Protein AF-A0A6F9CWL5-F1 (afdb_monomer_lite)

Sequence (143 aa):
GVCISQSVKIPREPKPGEFDKVIRRLRENPNARVVIIFANEDDIRRLLQAAKKANQTGHFIWVGSDSWGSKISPVLHQEDMAEGAVTILPKRQSIRGFDRFFISRTLENNRRNIWFAEFWENNFACKLSRHALKKGSGLKKCT

Radius of gyration: 22.24 Å; chains: 1; bounding box: 68×28×50 Å

Secondary structure (DSSP, 8-state):
----S------SSPPTTHHHHHHHHHTT-TT--EEEE---HHHHHHHHHHHHHTT-TTT-EEEE-TTTTT-STTTTT-GGGSTT-EE--------HHHHHHHHT--TTT-TT-TTHHHHHHHHHTEE--TTT--TTS-PEEP-

Foldseek 3Di:
DDDDPDDDDADPDHDPCNLLVVLVVCVVDLVQQEDEDDDALVSLLVNLVSCVVVVVQPSHAYEYEQNPPPDCSSPVVNVSSHVNHHYDHPDDDDDVVVVVVVVPDDPVRPPPDPCVQVVQCVVVVAHDDVVVPDPPPPGHHGD

pLDDT: mean 92.66, std 9.15, r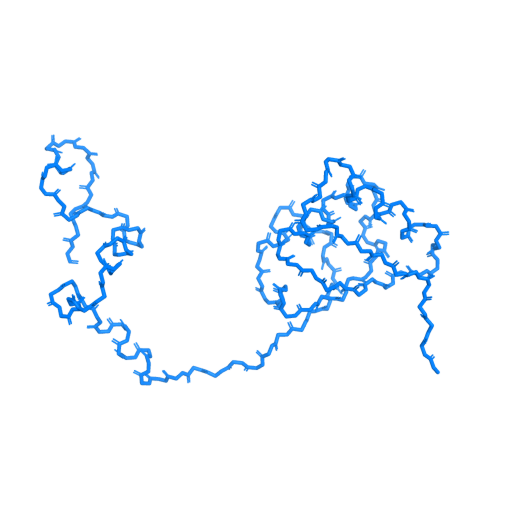ange [54.28, 98.31]

Structure (mmCIF, N/CA/C/O backbone):
data_AF-A0A6F9CWL5-F1
#
_entry.id   AF-A0A6F9CWL5-F1
#
loop_
_atom_site.group_PDB
_atom_site.id
_atom_site.type_symbol
_atom_site.label_atom_id
_atom_site.label_alt_id
_atom_site.label_comp_id
_atom_site.label_asym_id
_atom_site.label_entity_id
_atom_site.label_seq_id
_atom_site.pdbx_PDB_ins_code
_atom_site.Cartn_x
_atom_site.Cartn_y
_atom_site.Cartn_z
_atom_site.occupancy
_atom_site.B_iso_or_equiv
_atom_site.auth_seq_id
_atom_site.auth_comp_id
_atom_site.auth_asym_id
_atom_site.auth_atom_id
_atom_site.pdbx_PDB_model_num
ATOM 1 N N . GLY A 1 1 ? -28.447 -5.071 4.608 1.00 85.00 1 GLY A N 1
ATOM 2 C CA . GLY A 1 1 ? -27.704 -3.807 4.419 1.00 85.00 1 GLY A CA 1
ATOM 3 C C . GLY A 1 1 ? -26.409 -3.857 5.205 1.00 85.00 1 GLY A C 1
ATOM 4 O O . GLY A 1 1 ? -26.291 -4.715 6.070 1.00 85.00 1 GLY A O 1
ATOM 5 N N . VAL A 1 2 ? -25.453 -2.979 4.900 1.00 93.12 2 VAL A N 1
ATOM 6 C CA . VAL A 1 2 ? -24.187 -2.827 5.645 1.00 93.12 2 VAL A CA 1
ATOM 7 C C . VAL A 1 2 ? -24.243 -1.518 6.434 1.00 93.12 2 VAL A C 1
ATOM 9 O O . VAL A 1 2 ? -24.718 -0.516 5.902 1.00 93.12 2 VAL A O 1
ATOM 12 N N . CYS A 1 3 ? -23.763 -1.522 7.678 1.00 95.31 3 CYS A N 1
ATOM 13 C CA . CYS A 1 3 ? -23.704 -0.334 8.534 1.00 95.31 3 CYS A CA 1
ATOM 14 C C . CYS A 1 3 ? -22.259 0.152 8.680 1.00 95.31 3 CYS A C 1
ATOM 16 O O . CYS A 1 3 ? -21.339 -0.653 8.814 1.00 95.31 3 CYS A O 1
ATOM 18 N N . ILE A 1 4 ? -22.064 1.470 8.697 1.00 96.06 4 ILE A N 1
ATOM 19 C CA . ILE A 1 4 ? -20.754 2.095 8.908 1.00 96.06 4 ILE A CA 1
ATOM 20 C C . ILE A 1 4 ? -20.683 2.547 10.363 1.00 96.06 4 ILE A C 1
ATOM 22 O O . ILE A 1 4 ? -21.454 3.411 10.770 1.00 96.06 4 ILE A O 1
ATOM 26 N N . SER A 1 5 ? -19.760 1.978 11.144 1.00 96.81 5 SER A N 1
ATOM 27 C CA . SER A 1 5 ? -19.593 2.386 12.545 1.00 96.81 5 SER A CA 1
ATOM 28 C C . SER A 1 5 ? -19.068 3.814 12.652 1.00 96.81 5 SER A C 1
ATOM 30 O O . SER A 1 5 ? -19.565 4.589 13.460 1.00 96.81 5 SER A O 1
ATOM 32 N N . GLN A 1 6 ? -18.032 4.144 11.879 1.00 95.12 6 GLN A N 1
ATOM 33 C CA . GLN A 1 6 ? -17.391 5.454 11.874 1.00 95.12 6 GLN A CA 1
ATOM 34 C C . GLN A 1 6 ? -16.760 5.723 10.504 1.00 95.12 6 GLN A C 1
ATOM 36 O O . GLN A 1 6 ? -16.338 4.795 9.817 1.00 95.12 6 GLN A O 1
ATOM 41 N N . SER A 1 7 ? -16.660 7.000 10.132 1.00 96.25 7 SER A N 1
ATOM 42 C CA . SER A 1 7 ? -15.899 7.459 8.968 1.00 96.25 7 SER A CA 1
ATOM 43 C C . SER A 1 7 ? -14.849 8.463 9.429 1.00 96.25 7 SER A C 1
ATOM 45 O O . SER A 1 7 ? -15.170 9.454 10.088 1.00 96.25 7 SER A O 1
ATOM 47 N N . VAL A 1 8 ? -13.581 8.187 9.126 1.00 96.25 8 VAL A N 1
ATOM 48 C CA . VAL A 1 8 ? -12.442 8.991 9.578 1.00 96.25 8 VAL A CA 1
ATOM 49 C C . VAL A 1 8 ? -11.620 9.418 8.369 1.00 96.25 8 VAL A C 1
ATOM 51 O O . VAL A 1 8 ? -11.327 8.613 7.491 1.00 96.25 8 VAL A O 1
ATOM 54 N N . LYS A 1 9 ? -11.239 10.697 8.329 1.00 95.69 9 LYS A N 1
ATOM 55 C CA . LYS A 1 9 ? -10.437 11.280 7.252 1.00 95.69 9 LYS A CA 1
ATOM 56 C C . LYS A 1 9 ? -9.009 11.526 7.726 1.00 95.69 9 LYS A C 1
ATOM 58 O O . LYS A 1 9 ? -8.809 12.135 8.775 1.00 95.69 9 LYS A O 1
ATOM 63 N N . ILE A 1 10 ? -8.040 11.109 6.917 1.00 95.69 10 ILE A N 1
ATOM 64 C CA . ILE A 1 10 ? -6.624 11.450 7.083 1.00 95.69 10 ILE A CA 1
ATOM 65 C C . ILE A 1 10 ? -6.382 12.783 6.341 1.00 95.69 10 ILE A C 1
ATOM 67 O O . ILE A 1 10 ? -6.755 12.899 5.169 1.00 95.69 10 ILE A O 1
ATOM 71 N N . PRO A 1 11 ? -5.843 13.828 6.997 1.00 94.06 11 PRO A N 1
ATOM 72 C CA . PRO A 1 11 ? -5.481 15.080 6.332 1.00 94.06 11 PRO A CA 1
ATOM 73 C C . PRO A 1 11 ? -4.400 14.864 5.268 1.00 94.06 11 PRO A C 1
ATOM 75 O O . PRO A 1 11 ? -3.579 13.968 5.402 1.00 94.06 11 PRO A O 1
ATOM 78 N N . ARG A 1 12 ? -4.336 15.733 4.251 1.00 91.69 12 ARG A N 1
ATOM 79 C CA . ARG A 1 12 ? -3.295 15.656 3.205 1.00 91.69 12 ARG A CA 1
ATOM 80 C C . ARG A 1 12 ? -1.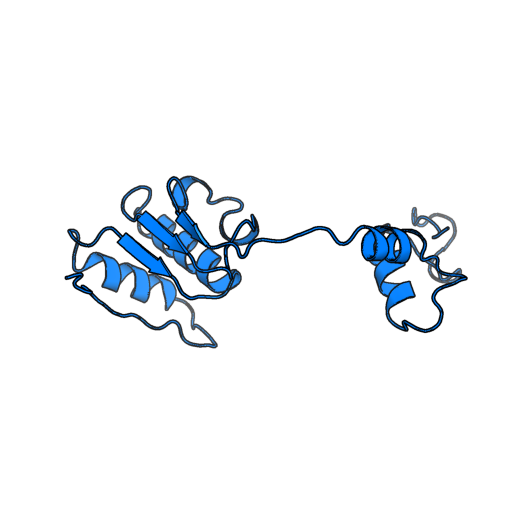874 15.796 3.765 1.00 91.69 12 ARG A C 1
ATOM 82 O O . ARG A 1 12 ? -0.947 15.204 3.233 1.00 91.69 12 ARG A O 1
ATOM 89 N N . GLU A 1 13 ? -1.729 16.568 4.838 1.00 94.00 13 GLU A N 1
ATOM 90 C CA . GLU A 1 13 ? -0.478 16.760 5.573 1.00 94.00 13 GLU A CA 1
ATOM 91 C C . GLU A 1 13 ? -0.725 16.418 7.050 1.00 94.00 13 GLU A C 1
ATOM 93 O O . GLU A 1 13 ? -1.067 17.294 7.854 1.00 94.00 13 GLU A O 1
ATOM 98 N N . PRO A 1 14 ? -0.648 15.127 7.424 1.00 94.12 14 PRO A N 1
ATOM 99 C CA . PRO A 1 14 ? -0.914 14.698 8.787 1.00 94.12 14 PRO A CA 1
ATOM 100 C C . PRO A 1 14 ? 0.158 15.236 9.736 1.00 94.12 14 PRO A C 1
ATOM 102 O O . PRO A 1 14 ? 1.352 14.988 9.555 1.00 94.12 14 PRO A O 1
ATOM 105 N N . LYS A 1 15 ? -0.272 15.933 10.789 1.00 95.25 15 LYS A N 1
ATOM 106 C CA . LYS A 1 15 ? 0.615 16.325 11.890 1.00 95.25 15 LYS A CA 1
ATOM 107 C C . LYS A 1 15 ? 1.027 15.093 12.714 1.00 95.25 15 LYS A C 1
ATOM 109 O O . LYS A 1 15 ? 0.326 14.073 12.695 1.00 95.25 15 LYS A O 1
ATOM 114 N N . PRO A 1 16 ? 2.129 15.168 13.483 1.00 94.25 16 PRO A N 1
ATOM 115 C CA . PRO A 1 16 ? 2.472 14.121 14.440 1.00 94.25 16 PRO A CA 1
ATOM 116 C C . PRO A 1 16 ? 1.281 13.779 15.351 1.00 94.25 16 PRO A C 1
ATOM 118 O O . PRO A 1 16 ? 0.612 14.668 15.876 1.00 94.25 16 PRO A O 1
ATOM 121 N N . GLY A 1 17 ? 0.999 12.484 15.510 1.00 95.69 17 GLY A N 1
ATOM 122 C CA . GLY A 1 17 ? -0.105 11.983 16.335 1.00 95.69 17 GLY A CA 1
ATOM 123 C C . GLY A 1 17 ? -1.480 11.923 15.655 1.00 95.69 17 GLY A C 1
ATOM 124 O O . GLY A 1 17 ? -2.416 11.410 16.264 1.00 95.69 17 GLY A O 1
ATOM 125 N N . GLU A 1 18 ? -1.644 12.378 14.407 1.00 97.44 18 GLU A N 1
ATOM 126 C CA . GLU A 1 18 ? -2.937 12.249 13.708 1.00 97.44 18 GLU A CA 1
ATOM 127 C C . GLU A 1 18 ? -3.347 10.780 13.514 1.00 97.44 18 GLU A C 1
ATOM 129 O O . GLU A 1 18 ? -4.486 10.419 13.801 1.00 97.44 18 GLU A O 1
ATOM 134 N N . PHE A 1 19 ? -2.415 9.896 13.144 1.00 98.00 19 PHE A N 1
ATOM 135 C CA . PHE A 1 19 ? -2.697 8.459 13.021 1.00 98.00 19 PHE A CA 1
ATOM 136 C C . PHE A 1 19 ? -3.060 7.810 14.365 1.00 98.00 19 PHE A C 1
ATOM 138 O O . PHE A 1 19 ? -3.983 7.001 14.420 1.00 98.00 19 PHE A O 1
ATOM 145 N N . ASP A 1 20 ? -2.425 8.227 15.466 1.00 97.94 20 AS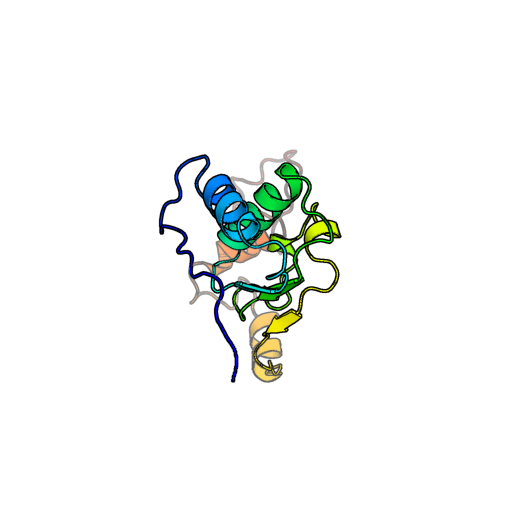P A N 1
ATOM 146 C CA . ASP A 1 20 ? -2.783 7.762 16.813 1.00 97.94 20 ASP A CA 1
ATOM 147 C C . ASP A 1 20 ? -4.240 8.143 17.157 1.00 97.94 20 ASP A C 1
ATOM 149 O O . ASP A 1 20 ? -4.981 7.351 17.745 1.00 97.94 20 ASP A O 1
ATOM 153 N N . LYS A 1 21 ? -4.698 9.337 16.740 1.00 97.38 21 LYS A N 1
ATOM 154 C CA . LYS A 1 21 ? -6.103 9.758 16.896 1.00 97.38 21 LYS A CA 1
ATOM 155 C C . LYS A 1 21 ? -7.054 8.912 16.049 1.00 97.38 21 LYS A C 1
ATOM 157 O O . LYS A 1 21 ? -8.137 8.596 16.537 1.00 97.38 21 LYS A O 1
ATOM 162 N N . VAL A 1 22 ? -6.668 8.549 14.823 1.00 97.62 22 VAL A N 1
ATOM 163 C CA . VAL A 1 22 ? -7.464 7.655 13.961 1.00 97.62 22 VAL A CA 1
ATOM 164 C C . VAL A 1 22 ? -7.651 6.302 14.643 1.00 97.62 22 VAL A C 1
ATOM 166 O O . VAL A 1 22 ? -8.785 5.863 14.805 1.00 97.62 22 VAL A O 1
ATOM 169 N N . ILE A 1 23 ? -6.570 5.680 15.120 1.00 97.69 23 ILE A N 1
ATOM 170 C CA . ILE A 1 23 ? -6.643 4.387 15.814 1.00 97.69 23 ILE A CA 1
ATOM 171 C C . ILE A 1 23 ? -7.479 4.481 17.087 1.00 97.69 23 ILE A C 1
ATOM 173 O O . ILE A 1 23 ? -8.302 3.608 17.347 1.00 97.69 23 ILE A O 1
ATOM 177 N N . ARG A 1 24 ? -7.323 5.555 17.868 1.00 97.00 24 ARG A N 1
ATOM 178 C CA . ARG A 1 24 ? -8.152 5.779 19.055 1.00 97.00 24 ARG A CA 1
ATOM 179 C C . ARG A 1 24 ? -9.642 5.835 18.714 1.00 97.00 24 ARG A C 1
ATOM 181 O O . ARG A 1 24 ? -10.411 5.212 19.431 1.00 97.00 24 ARG A O 1
ATOM 188 N N . ARG A 1 25 ? -10.027 6.520 17.629 1.00 96.88 25 ARG A N 1
ATOM 189 C CA . ARG A 1 25 ? -11.422 6.565 17.155 1.00 96.88 25 ARG A CA 1
ATOM 190 C C . ARG A 1 25 ? -11.930 5.188 16.742 1.00 96.88 25 ARG A C 1
ATOM 192 O O . ARG A 1 25 ? -12.957 4.749 17.237 1.00 96.88 25 ARG A O 1
ATOM 199 N N . LEU A 1 26 ? -11.168 4.458 15.924 1.00 96.44 26 LEU A N 1
ATOM 200 C CA . LEU A 1 26 ? -11.553 3.108 15.490 1.00 96.44 26 LEU A CA 1
ATOM 201 C C . LEU A 1 26 ? -11.781 2.151 16.674 1.00 96.44 26 LEU A C 1
ATOM 203 O O . LEU A 1 26 ? -12.659 1.298 16.614 1.00 96.44 26 LEU A O 1
ATOM 207 N N . ARG A 1 27 ? -11.037 2.328 17.772 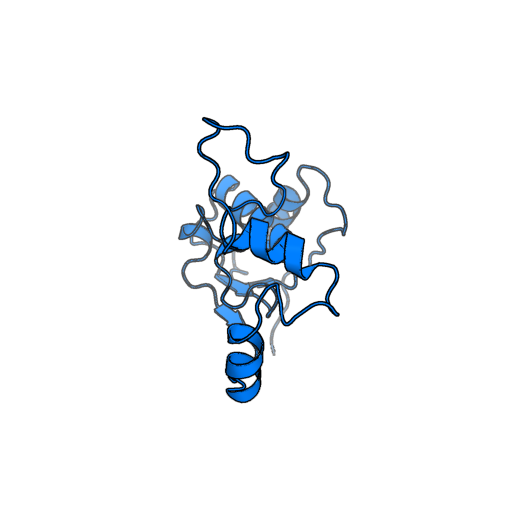1.00 95.62 27 ARG A N 1
ATOM 208 C CA . ARG A 1 27 ? -11.176 1.534 19.004 1.00 95.62 27 ARG A CA 1
ATOM 209 C C . ARG A 1 27 ? -12.396 1.886 19.860 1.00 95.62 27 ARG A C 1
ATOM 211 O O . ARG A 1 27 ? -12.694 1.133 20.782 1.00 95.62 27 ARG A O 1
ATOM 218 N N . GLU A 1 28 ? -13.093 2.993 19.598 1.00 96.38 28 GLU A N 1
ATOM 219 C CA . GLU A 1 28 ? -14.292 3.383 20.362 1.00 96.38 28 GLU A CA 1
ATOM 220 C C . GLU A 1 28 ? -15.423 2.356 20.213 1.00 96.38 28 GLU A C 1
ATOM 222 O O . GLU A 1 28 ? -16.242 2.214 21.119 1.00 96.38 28 GLU A O 1
ATOM 227 N N . ASN A 1 29 ? -15.449 1.605 19.105 1.00 96.19 29 ASN A N 1
ATOM 228 C CA . ASN A 1 29 ? -16.360 0.483 18.915 1.00 96.19 29 ASN A CA 1
ATOM 229 C C . ASN A 1 29 ? -15.586 -0.832 18.693 1.00 96.19 29 ASN A C 1
ATOM 231 O O . ASN A 1 29 ? -15.279 -1.170 17.549 1.00 96.19 29 ASN A O 1
ATOM 235 N N . PRO A 1 30 ? -15.325 -1.626 19.748 1.00 94.00 30 PRO A N 1
ATOM 236 C CA . PRO A 1 30 ? -14.543 -2.861 19.638 1.00 94.00 30 PRO A CA 1
ATOM 237 C C . PRO A 1 30 ? -15.234 -3.963 18.814 1.00 94.00 30 PRO A C 1
ATOM 239 O O . PRO A 1 30 ? -14.581 -4.917 18.394 1.00 94.00 30 PRO A O 1
ATOM 242 N N . ASN A 1 31 ? -16.543 -3.843 18.558 1.00 96.19 31 ASN A N 1
ATOM 243 C CA . ASN A 1 31 ? -17.277 -4.785 17.710 1.00 96.19 31 ASN A CA 1
ATOM 244 C C . ASN A 1 31 ? -17.026 -4.533 16.211 1.00 96.19 31 ASN A C 1
ATOM 246 O O . ASN A 1 31 ? -17.198 -5.435 15.391 1.00 96.19 31 ASN A O 1
ATOM 250 N N . ALA A 1 32 ? -16.609 -3.319 15.834 1.00 96.88 32 ALA A N 1
ATOM 251 C CA . ALA A 1 32 ? -16.309 -2.950 14.455 1.00 96.88 32 ALA A CA 1
ATOM 252 C C . ALA A 1 32 ? -14.852 -3.293 14.104 1.00 96.88 32 ALA A C 1
ATOM 254 O O . ALA A 1 32 ? -13.965 -2.446 14.134 1.00 96.88 32 ALA A O 1
ATOM 255 N N . ARG A 1 33 ? -14.605 -4.560 13.756 1.00 96.75 33 ARG A N 1
ATOM 256 C CA . ARG A 1 33 ? -13.247 -5.063 13.471 1.00 96.75 33 ARG A CA 1
ATOM 257 C C . ARG A 1 33 ? -12.758 -4.803 12.046 1.00 96.75 33 ARG A C 1
ATOM 259 O O . ARG A 1 33 ? -11.554 -4.775 11.815 1.00 96.75 33 ARG A O 1
ATOM 266 N N . VAL A 1 34 ? -13.665 -4.652 11.082 1.00 97.81 34 VAL A N 1
ATOM 267 C CA . VAL A 1 34 ? -13.305 -4.442 9.670 1.00 97.81 34 VAL A CA 1
ATOM 268 C C . VAL A 1 34 ? -13.076 -2.957 9.407 1.00 97.81 34 VAL A C 1
ATOM 270 O O . VAL A 1 34 ? -13.960 -2.141 9.668 1.00 97.81 34 VAL A O 1
ATOM 273 N N . VAL A 1 35 ? -11.917 -2.614 8.842 1.00 98.06 35 VAL A N 1
ATOM 274 C CA . VAL A 1 35 ? -11.552 -1.238 8.481 1.00 98.06 35 VAL A CA 1
ATOM 275 C C . VAL A 1 35 ? -11.285 -1.161 6.981 1.00 98.06 35 VAL A C 1
ATOM 277 O O . VAL A 1 35 ? -10.330 -1.752 6.480 1.00 98.06 35 VAL A O 1
ATOM 280 N N . ILE A 1 36 ? -12.125 -0.412 6.264 1.00 97.94 36 ILE A N 1
ATOM 281 C CA . ILE A 1 36 ? -11.961 -0.155 4.829 1.00 97.94 36 ILE A CA 1
ATOM 282 C C . ILE A 1 36 ? -11.092 1.093 4.652 1.00 97.94 36 ILE A C 1
ATOM 284 O O . ILE A 1 36 ? -11.447 2.169 5.133 1.00 97.94 36 ILE A O 1
ATOM 288 N N . ILE A 1 37 ? -9.957 0.954 3.967 1.00 97.56 37 ILE A N 1
ATOM 289 C CA . ILE A 1 37 ? -8.954 2.007 3.808 1.00 97.56 37 ILE A CA 1
ATOM 290 C C . ILE A 1 37 ? -8.900 2.478 2.354 1.00 97.56 37 ILE A C 1
ATOM 292 O O . ILE A 1 37 ? -8.533 1.721 1.455 1.00 97.56 37 ILE A O 1
ATOM 296 N N . PHE A 1 38 ? -9.166 3.770 2.160 1.00 97.06 38 PHE A N 1
ATOM 297 C CA . PHE A 1 38 ? -8.886 4.506 0.927 1.00 97.06 38 PHE A CA 1
ATOM 298 C C . PHE A 1 38 ? -7.815 5.560 1.215 1.00 97.06 38 PHE A C 1
ATOM 300 O O . PHE A 1 38 ? -8.122 6.702 1.556 1.00 97.06 38 PHE A O 1
ATOM 307 N N . ALA A 1 39 ? -6.550 5.157 1.139 1.00 96.56 39 ALA A N 1
ATOM 308 C CA . ALA A 1 39 ? -5.409 6.018 1.441 1.00 96.56 39 ALA A CA 1
ATOM 309 C C . ALA A 1 39 ? -4.210 5.663 0.558 1.00 96.56 39 ALA A C 1
ATOM 311 O O . ALA A 1 39 ? -4.176 4.593 -0.051 1.00 96.56 39 ALA A O 1
ATOM 312 N N . ASN A 1 40 ? -3.234 6.564 0.457 1.00 95.50 40 ASN A N 1
ATOM 313 C CA . ASN A 1 40 ? -1.996 6.273 -0.260 1.00 95.50 40 ASN A CA 1
ATOM 314 C C . ASN A 1 40 ? -1.104 5.303 0.541 1.00 95.50 40 ASN A C 1
ATOM 316 O O . ASN A 1 40 ? -1.376 4.961 1.690 1.00 95.50 40 ASN A O 1
ATOM 320 N N . GLU A 1 41 ? -0.030 4.862 -0.099 1.00 95.56 41 GLU A N 1
ATOM 321 C CA . GLU A 1 41 ? 0.931 3.902 0.443 1.00 95.56 41 GLU A CA 1
ATOM 322 C C . GLU A 1 41 ? 1.564 4.339 1.776 1.00 95.56 41 GLU A C 1
ATOM 324 O O . GLU A 1 41 ? 1.604 3.548 2.721 1.00 95.56 41 GLU A O 1
ATOM 329 N N . ASP A 1 42 ? 1.993 5.600 1.876 1.00 95.75 42 ASP A N 1
ATOM 330 C CA . ASP A 1 42 ? 2.643 6.143 3.072 1.00 95.75 42 ASP A CA 1
ATOM 331 C C . ASP A 1 42 ? 1.676 6.252 4.255 1.00 95.75 42 ASP A C 1
ATOM 333 O O . ASP A 1 42 ? 2.029 5.932 5.393 1.00 95.75 42 ASP A O 1
ATOM 337 N N . ASP A 1 43 ? 0.440 6.674 3.995 1.00 97.44 43 ASP A N 1
ATOM 338 C CA . ASP A 1 43 ? -0.597 6.809 5.014 1.00 97.44 43 ASP A CA 1
ATOM 339 C C . ASP A 1 43 ? -1.020 5.443 5.561 1.00 97.44 43 ASP A C 1
ATOM 341 O O . ASP A 1 43 ? -1.185 5.296 6.773 1.00 97.44 43 ASP A O 1
ATOM 345 N N . ILE A 1 44 ? -1.135 4.421 4.703 1.00 97.75 44 ILE A N 1
ATOM 346 C CA . ILE A 1 44 ? -1.399 3.041 5.141 1.00 97.75 44 ILE A CA 1
ATOM 347 C C . ILE A 1 44 ? -0.262 2.562 6.041 1.00 97.75 44 ILE A C 1
ATOM 349 O O . ILE A 1 44 ? -0.521 2.058 7.136 1.00 97.75 44 ILE A O 1
ATOM 353 N N . ARG A 1 45 ? 0.995 2.767 5.622 1.00 97.81 45 ARG A N 1
ATOM 354 C CA . ARG A 1 45 ? 2.167 2.385 6.418 1.00 97.81 45 ARG A CA 1
ATOM 355 C C . ARG A 1 45 ? 2.102 2.996 7.815 1.00 97.81 45 ARG A C 1
ATOM 357 O O . ARG A 1 45 ? 2.231 2.277 8.804 1.00 97.81 45 ARG A O 1
ATOM 364 N N . ARG A 1 46 ? 1.871 4.307 7.901 1.00 97.75 46 ARG A N 1
ATOM 365 C CA . ARG A 1 46 ? 1.804 5.051 9.169 1.00 97.75 46 ARG A CA 1
ATOM 366 C C . ARG A 1 46 ? 0.602 4.652 10.025 1.00 97.75 46 ARG A C 1
ATOM 368 O O . ARG A 1 46 ? 0.718 4.609 11.249 1.00 97.75 46 ARG A O 1
ATOM 375 N N . LEU A 1 47 ? -0.533 4.325 9.409 1.00 97.88 47 LEU A N 1
ATOM 376 C CA . LEU A 1 47 ? -1.717 3.840 10.117 1.00 97.88 47 LEU A CA 1
ATOM 377 C C . LEU A 1 47 ? -1.468 2.471 10.765 1.00 97.88 47 LEU A C 1
ATOM 379 O O . LEU A 1 47 ? -1.775 2.296 11.945 1.00 97.88 47 LEU A O 1
ATOM 383 N N . LEU A 1 48 ? -0.866 1.530 10.030 1.00 98.19 48 LEU A N 1
ATOM 384 C CA . LEU A 1 48 ? -0.478 0.219 10.565 1.00 98.19 48 LEU A CA 1
ATOM 385 C C . LEU A 1 48 ? 0.540 0.364 11.709 1.00 98.19 48 LEU A C 1
ATOM 387 O O . LEU A 1 48 ? 0.391 -0.286 12.744 1.00 98.19 48 LEU A O 1
ATOM 391 N N . GLN A 1 49 ? 1.500 1.288 11.586 1.00 98.06 49 GLN A N 1
ATOM 392 C CA . GLN A 1 49 ? 2.460 1.593 12.655 1.00 98.06 49 GLN A CA 1
ATOM 393 C C . GLN A 1 49 ? 1.764 2.118 13.916 1.00 98.06 49 GLN A C 1
ATOM 395 O O . GLN A 1 49 ? 2.079 1.685 15.026 1.00 98.06 49 GLN A O 1
ATOM 400 N N . ALA A 1 50 ? 0.796 3.027 13.766 1.00 98.12 50 ALA A N 1
ATOM 401 C CA . ALA A 1 50 ? 0.014 3.544 14.888 1.00 98.12 50 ALA A CA 1
ATOM 402 C C . ALA A 1 50 ? -0.836 2.443 15.547 1.00 98.12 50 ALA A C 1
ATOM 404 O O . ALA A 1 50 ? -0.932 2.383 16.774 1.00 98.12 50 ALA A O 1
ATOM 405 N N . ALA A 1 51 ? -1.408 1.530 14.756 1.00 97.94 51 ALA A N 1
ATOM 406 C CA . ALA A 1 51 ? -2.147 0.379 15.272 1.00 97.94 51 ALA A CA 1
ATOM 407 C C . ALA A 1 51 ? -1.235 -0.574 16.063 1.00 97.94 51 ALA A C 1
ATOM 409 O O . ALA A 1 51 ? -1.607 -1.008 17.156 1.00 97.94 51 ALA A O 1
ATOM 410 N N . LYS A 1 52 ? -0.018 -0.827 15.561 1.00 98.00 52 LYS A N 1
ATOM 411 C CA . LYS A 1 52 ? 1.012 -1.615 16.254 1.00 98.00 52 LYS A CA 1
ATOM 412 C C . LYS A 1 52 ? 1.407 -0.982 17.584 1.00 98.00 52 LYS A C 1
ATOM 414 O O . LYS A 1 52 ? 1.368 -1.642 18.615 1.00 98.00 52 LYS A O 1
ATOM 419 N N . LYS A 1 53 ? 1.694 0.325 17.583 1.00 97.62 53 LYS A N 1
ATOM 420 C CA . LYS A 1 53 ? 2.000 1.116 18.791 1.00 97.62 53 LYS A CA 1
ATOM 421 C C . LYS A 1 53 ? 0.866 1.074 19.822 1.00 97.62 53 LYS A C 1
ATOM 423 O O . LYS A 1 53 ? 1.120 1.134 21.020 1.00 97.62 53 LYS A O 1
ATOM 428 N N . ALA A 1 54 ? -0.380 0.962 19.366 1.00 97.50 54 ALA A N 1
ATOM 429 C CA . ALA A 1 54 ? -1.558 0.829 20.217 1.00 97.50 54 ALA A CA 1
ATOM 430 C C . ALA A 1 54 ? -1.873 -0.626 20.634 1.00 97.50 54 ALA A C 1
ATOM 432 O O . ALA A 1 54 ? -2.955 -0.866 21.179 1.00 97.50 54 ALA A O 1
ATOM 433 N N . ASN A 1 55 ? -0.972 -1.584 20.382 1.00 97.19 55 ASN A N 1
ATOM 434 C CA . ASN A 1 55 ? -1.139 -3.014 20.666 1.00 97.19 55 ASN A CA 1
ATOM 435 C C . ASN A 1 55 ? -2.428 -3.599 20.062 1.00 97.19 55 ASN A C 1
ATOM 437 O O . ASN A 1 55 ? -3.171 -4.310 20.735 1.00 97.19 55 ASN A O 1
ATOM 441 N N . GLN A 1 56 ? -2.733 -3.250 18.808 1.00 97.38 56 GLN A N 1
ATOM 442 C CA . GLN A 1 56 ? -3.919 -3.736 18.084 1.00 97.38 56 GLN A CA 1
ATOM 443 C C . GLN A 1 56 ? -3.590 -4.816 17.041 1.00 97.38 56 GLN A C 1
ATOM 445 O O . GLN A 1 56 ? -4.362 -5.025 16.102 1.00 97.38 56 GLN A O 1
ATOM 450 N N . THR A 1 57 ? -2.451 -5.499 17.178 1.00 96.94 57 THR A N 1
ATOM 451 C CA . THR A 1 57 ? -2.077 -6.629 16.315 1.00 96.94 57 THR A CA 1
ATOM 452 C C . THR A 1 57 ? -3.168 -7.704 16.350 1.00 96.94 57 THR A C 1
ATOM 454 O O . THR A 1 57 ? -3.629 -8.090 17.423 1.00 96.94 57 THR A O 1
ATOM 457 N N . GLY A 1 58 ? -3.635 -8.147 15.179 1.00 95.69 58 GLY A N 1
ATOM 458 C CA . GLY A 1 58 ? -4.700 -9.152 15.037 1.00 95.69 58 GLY A CA 1
ATOM 459 C C . GLY A 1 58 ? -6.125 -8.689 15.390 1.00 95.69 58 GLY A C 1
ATOM 460 O O . GLY A 1 58 ? -7.085 -9.445 15.208 1.00 95.69 58 GLY A O 1
ATOM 461 N N . HIS A 1 59 ? -6.314 -7.458 15.880 1.00 96.81 59 HIS A N 1
ATOM 462 C CA . HIS A 1 59 ? -7.650 -6.963 16.219 1.00 96.81 59 HIS A CA 1
ATOM 463 C C . HIS A 1 59 ? -8.445 -6.561 14.968 1.00 96.81 59 HIS A C 1
ATOM 465 O O . HIS A 1 59 ? -9.559 -7.061 14.759 1.00 96.81 59 HIS A O 1
ATOM 471 N N . PHE A 1 60 ? -7.857 -5.683 14.147 1.00 97.62 60 PHE A N 1
ATOM 472 C CA . PHE A 1 60 ? -8.470 -5.154 12.931 1.00 97.62 60 PHE A CA 1
ATOM 473 C C . PHE A 1 60 ? -8.242 -6.067 11.724 1.00 97.62 60 PHE A C 1
ATOM 475 O O . PHE A 1 60 ? -7.165 -6.631 11.556 1.00 97.62 60 PHE A O 1
ATOM 482 N N . ILE A 1 61 ? -9.250 -6.148 10.857 1.00 97.56 61 ILE A N 1
ATOM 483 C CA . ILE A 1 61 ? -9.164 -6.766 9.532 1.00 97.56 61 ILE A CA 1
ATOM 484 C C . ILE A 1 61 ? -9.177 -5.636 8.507 1.00 97.56 61 ILE A C 1
ATOM 486 O O . ILE A 1 61 ? -10.162 -4.900 8.388 1.00 97.56 61 ILE A O 1
ATOM 490 N N . TRP A 1 62 ? -8.078 -5.484 7.776 1.00 98.12 62 TRP A N 1
ATOM 491 C CA . TRP A 1 62 ? -7.906 -4.382 6.836 1.00 98.12 62 TRP A CA 1
ATOM 492 C C . TRP A 1 62 ? -8.432 -4.742 5.449 1.00 98.12 62 TRP A C 1
ATOM 494 O O . TRP A 1 62 ? -8.091 -5.788 4.898 1.00 98.12 62 TRP A O 1
ATOM 504 N N . VAL A 1 63 ? -9.222 -3.842 4.865 1.00 98.31 63 VAL A N 1
ATOM 505 C CA . VAL A 1 63 ? -9.659 -3.918 3.469 1.00 98.31 63 VAL A CA 1
ATOM 506 C C . VAL A 1 63 ? -9.092 -2.718 2.716 1.00 98.31 63 VAL A C 1
ATOM 508 O O . VAL A 1 63 ? -9.577 -1.600 2.874 1.00 98.31 63 VAL A O 1
ATOM 511 N N . GLY A 1 64 ? -8.033 -2.928 1.938 1.00 97.50 64 GLY A N 1
ATOM 512 C CA . GLY A 1 64 ? -7.310 -1.870 1.230 1.00 97.50 64 GLY A CA 1
ATOM 513 C C . GLY A 1 64 ? -7.765 -1.657 -0.215 1.00 97.50 64 GLY A C 1
ATOM 514 O O . GLY A 1 64 ? -8.051 -2.611 -0.942 1.00 97.50 64 GLY A O 1
ATOM 515 N N . SER A 1 65 ? -7.761 -0.402 -0.665 1.00 97.06 65 SER A N 1
ATOM 516 C CA . SER A 1 65 ? -7.909 -0.052 -2.082 1.00 97.06 65 SER A CA 1
ATOM 517 C C . SER A 1 65 ? -6.704 -0.473 -2.944 1.00 97.06 65 SER A C 1
ATOM 519 O O . SER A 1 65 ? -5.697 -1.003 -2.465 1.00 97.06 65 SER A O 1
ATOM 521 N N . ASP A 1 66 ? -6.793 -0.195 -4.244 1.00 95.50 66 ASP A N 1
ATOM 522 C CA . ASP A 1 66 ? -5.759 -0.446 -5.255 1.00 95.50 66 ASP A CA 1
ATOM 523 C C . ASP A 1 66 ? -4.437 0.291 -5.021 1.00 95.50 66 ASP A C 1
ATOM 525 O O . ASP A 1 66 ? -3.378 -0.168 -5.458 1.00 95.50 66 ASP A O 1
ATOM 529 N N . SER A 1 67 ? -4.483 1.389 -4.270 1.00 95.06 67 SER A N 1
ATOM 530 C CA . SER A 1 67 ? -3.301 2.090 -3.768 1.00 95.06 67 SER A CA 1
ATOM 531 C C . SER A 1 67 ? -2.365 1.196 -2.942 1.00 95.06 67 SER A C 1
ATOM 533 O O . SER A 1 67 ? -1.144 1.391 -3.015 1.00 95.06 67 SER A O 1
ATOM 535 N N . TRP A 1 68 ? -2.915 0.219 -2.206 1.00 96.81 68 TRP A N 1
ATOM 536 C CA . TRP A 1 68 ? -2.162 -0.846 -1.539 1.00 96.81 68 TRP A CA 1
ATOM 537 C C . TRP A 1 68 ? -1.863 -1.974 -2.527 1.00 96.81 68 TRP A C 1
ATOM 539 O O . TRP A 1 68 ? -0.696 -2.245 -2.818 1.00 96.81 68 TRP A O 1
ATOM 549 N N . GLY A 1 69 ? -2.906 -2.613 -3.069 1.00 95.12 69 GLY A N 1
ATOM 550 C CA . GLY A 1 69 ? -2.780 -3.730 -4.004 1.00 95.12 69 GLY A CA 1
ATOM 551 C C . GLY A 1 69 ? -1.772 -4.785 -3.542 1.00 95.12 69 GLY A C 1
ATOM 552 O O . GLY A 1 69 ? -1.864 -5.297 -2.429 1.00 95.12 69 GLY A O 1
ATOM 553 N N . SER A 1 70 ? -0.792 -5.092 -4.394 1.00 94.56 70 SER A N 1
ATOM 554 C CA . SER A 1 70 ? 0.281 -6.060 -4.120 1.00 94.56 70 SER A CA 1
ATOM 555 C C . SER A 1 70 ? 1.595 -5.420 -3.652 1.00 94.56 70 SER A C 1
ATOM 557 O O . SER A 1 70 ? 2.653 -6.039 -3.770 1.00 94.56 70 SER A O 1
ATOM 559 N N . LYS A 1 71 ? 1.587 -4.153 -3.223 1.00 95.31 71 LYS A N 1
ATOM 560 C CA . LYS A 1 71 ? 2.817 -3.464 -2.819 1.00 95.31 71 LYS A CA 1
ATOM 561 C C . LYS A 1 71 ? 3.264 -3.918 -1.433 1.00 95.31 71 LYS A C 1
ATOM 563 O O . LYS A 1 71 ? 2.467 -3.948 -0.500 1.00 95.31 71 LYS A O 1
ATOM 568 N N . ILE A 1 72 ? 4.562 -4.185 -1.293 1.00 96.00 72 ILE A N 1
ATOM 569 C CA . ILE A 1 72 ? 5.179 -4.578 -0.017 1.00 96.00 72 ILE A CA 1
ATOM 570 C C . ILE A 1 72 ? 5.467 -3.381 0.904 1.00 96.00 72 ILE A C 1
ATOM 572 O O . ILE A 1 72 ? 5.468 -3.508 2.123 1.00 96.00 72 ILE A O 1
ATOM 576 N N . SER A 1 73 ? 5.677 -2.196 0.329 1.00 96.44 73 SER A N 1
ATOM 577 C CA . SER A 1 73 ? 6.092 -0.986 1.052 1.00 96.44 73 SER A CA 1
ATOM 578 C C . SER A 1 73 ? 5.197 -0.604 2.251 1.00 96.44 73 SER A C 1
ATOM 580 O O . SER A 1 73 ? 5.747 -0.338 3.328 1.00 96.44 73 SER A O 1
ATOM 582 N N . PRO A 1 74 ? 3.847 -0.676 2.174 1.00 96.75 74 PRO A N 1
ATOM 583 C CA . PRO A 1 74 ? 2.997 -0.411 3.334 1.00 96.75 74 PRO A CA 1
ATOM 584 C C . PRO A 1 74 ? 3.250 -1.331 4.529 1.00 96.75 74 PRO A C 1
ATOM 586 O O . PRO A 1 74 ? 3.069 -0.903 5.664 1.00 96.75 74 PRO A O 1
ATOM 589 N N . VAL A 1 75 ? 3.668 -2.578 4.299 1.00 97.38 75 VAL A N 1
ATOM 590 C CA . VAL A 1 75 ? 3.732 -3.622 5.338 1.00 97.38 75 VAL A CA 1
ATOM 591 C C . VAL A 1 75 ? 5.147 -3.987 5.765 1.00 97.38 75 VAL A C 1
ATOM 593 O O . VAL A 1 75 ? 5.312 -4.636 6.789 1.00 97.38 75 VAL A O 1
ATOM 596 N N . LEU A 1 76 ? 6.167 -3.560 5.020 1.00 97.75 76 LEU A N 1
ATOM 597 C CA . LEU A 1 76 ? 7.557 -3.932 5.276 1.00 97.75 76 LEU A CA 1
ATOM 598 C C . LEU A 1 76 ? 7.982 -3.597 6.723 1.00 97.75 76 LEU A C 1
ATOM 600 O O . LEU A 1 76 ? 7.900 -2.431 7.130 1.00 97.75 76 LEU A O 1
ATOM 604 N N . HIS A 1 77 ? 8.464 -4.592 7.472 1.00 97.25 77 HIS A N 1
ATOM 605 C CA . HIS A 1 77 ? 8.813 -4.542 8.905 1.00 97.25 77 HIS A CA 1
ATOM 606 C C . HIS A 1 77 ? 7.628 -4.422 9.889 1.00 97.25 77 HIS A C 1
ATOM 608 O O . HIS A 1 77 ? 7.815 -4.115 11.071 1.00 97.25 77 HIS A O 1
ATOM 614 N N . GLN A 1 78 ? 6.402 -4.626 9.416 1.00 97.38 78 GLN A N 1
ATOM 615 C CA . GLN A 1 78 ? 5.171 -4.658 10.211 1.00 97.38 78 GLN A CA 1
ATOM 616 C C . GLN A 1 78 ? 4.140 -5.622 9.611 1.00 97.38 78 GLN A C 1
ATOM 618 O O . GLN A 1 78 ? 2.941 -5.349 9.578 1.00 97.38 78 GLN A O 1
ATOM 623 N N . GLU A 1 79 ? 4.629 -6.739 9.085 1.00 97.88 79 GLU A N 1
ATOM 624 C CA . GLU A 1 79 ? 3.848 -7.727 8.349 1.00 97.88 79 GLU A CA 1
ATOM 625 C C . GLU A 1 79 ? 2.740 -8.337 9.223 1.00 97.88 79 GLU A C 1
ATOM 627 O O . GLU A 1 79 ? 1.625 -8.541 8.748 1.00 97.88 79 GLU A O 1
ATOM 632 N N . ASP A 1 80 ? 3.017 -8.509 10.519 1.00 97.38 80 ASP A N 1
ATOM 633 C CA . ASP A 1 80 ? 2.080 -8.963 11.554 1.00 97.38 80 ASP A CA 1
ATOM 634 C C . ASP A 1 80 ? 0.816 -8.095 11.653 1.00 97.38 80 ASP A C 1
ATOM 636 O O . ASP A 1 80 ? -0.259 -8.578 12.003 1.00 97.38 80 ASP A O 1
ATOM 640 N N . MET A 1 81 ? 0.914 -6.809 11.310 1.00 97.69 81 MET A N 1
ATOM 641 C CA . MET A 1 81 ? -0.237 -5.907 11.326 1.00 97.69 81 MET A CA 1
ATOM 642 C C . MET A 1 81 ? -1.171 -6.092 10.139 1.00 97.69 81 MET A C 1
ATOM 644 O O . MET A 1 81 ? -2.315 -5.654 10.215 1.00 97.69 81 MET A O 1
ATOM 648 N N . ALA A 1 82 ? -0.692 -6.682 9.047 1.00 97.12 82 ALA A N 1
ATOM 649 C CA . ALA A 1 82 ? -1.429 -6.827 7.798 1.00 97.12 82 ALA A CA 1
ATOM 650 C C . ALA A 1 82 ? -1.852 -8.274 7.513 1.00 97.12 82 ALA A C 1
ATOM 652 O O . ALA A 1 82 ? -2.391 -8.557 6.441 1.00 97.12 82 ALA A O 1
ATOM 653 N N . GLU A 1 83 ? -1.624 -9.190 8.451 1.00 97.06 83 GLU A N 1
ATOM 654 C CA . GLU A 1 83 ? -2.060 -10.573 8.318 1.00 97.06 83 GLU A CA 1
ATOM 655 C C . GLU A 1 83 ? -3.587 -10.648 8.137 1.00 97.06 83 GLU A C 1
ATOM 657 O O . GLU A 1 83 ? -4.357 -10.015 8.860 1.00 97.06 83 GLU A O 1
ATOM 662 N N . GLY A 1 84 ? -4.033 -11.385 7.116 1.00 96.00 84 GLY A N 1
ATOM 663 C CA . GLY A 1 84 ? -5.451 -11.494 6.758 1.00 96.00 84 GLY A CA 1
ATOM 664 C C . GLY A 1 84 ? -6.043 -10.268 6.049 1.00 96.00 84 GLY A C 1
ATOM 665 O O . GLY A 1 84 ? -7.249 -10.250 5.795 1.00 96.00 84 GLY A O 1
ATOM 666 N N . ALA A 1 85 ? -5.236 -9.255 5.711 1.00 97.62 85 ALA A N 1
ATOM 667 C CA . ALA A 1 85 ? -5.708 -8.110 4.942 1.00 97.62 85 ALA A CA 1
ATOM 668 C C . ALA A 1 85 ? -6.175 -8.525 3.537 1.00 97.62 85 ALA A C 1
ATOM 670 O O . ALA A 1 85 ? -5.546 -9.338 2.858 1.00 97.62 85 ALA A O 1
ATOM 671 N N . VAL A 1 86 ? -7.264 -7.910 3.080 1.00 98.00 86 VAL A N 1
ATOM 672 C CA . VAL A 1 86 ? -7.783 -8.065 1.718 1.00 98.00 86 VAL A CA 1
ATOM 673 C C . VAL A 1 86 ? -7.525 -6.770 0.969 1.00 98.00 86 VAL A C 1
ATOM 675 O O . VAL A 1 86 ? -7.938 -5.703 1.413 1.00 98.00 86 VAL A O 1
ATOM 678 N N . THR A 1 87 ? -6.861 -6.836 -0.179 1.00 97.44 87 THR A N 1
ATOM 679 C CA . THR A 1 87 ? -6.602 -5.651 -1.002 1.00 97.44 87 THR A CA 1
ATOM 680 C C . THR A 1 87 ? -7.156 -5.829 -2.402 1.00 97.44 87 THR A C 1
ATOM 682 O O . THR A 1 87 ? -7.284 -6.937 -2.925 1.00 97.44 87 THR A O 1
ATOM 685 N N . ILE A 1 88 ? -7.511 -4.710 -3.019 1.00 96.44 88 ILE A N 1
ATOM 686 C CA . ILE A 1 88 ? -7.953 -4.684 -4.407 1.00 96.44 88 ILE A CA 1
ATOM 687 C C . ILE A 1 88 ? -6.721 -4.478 -5.281 1.00 96.44 88 ILE A C 1
ATOM 689 O O . ILE A 1 88 ? -5.885 -3.635 -4.991 1.00 96.44 88 ILE A O 1
ATOM 693 N N . LEU A 1 89 ? -6.599 -5.222 -6.375 1.00 95.44 89 LEU A N 1
ATOM 694 C CA . LEU A 1 89 ? -5.609 -4.948 -7.410 1.00 95.44 89 LEU A CA 1
ATOM 695 C C . LEU A 1 89 ? -6.307 -5.048 -8.769 1.00 95.44 89 LEU A C 1
ATOM 697 O O . LEU A 1 89 ? -6.796 -6.128 -9.109 1.00 95.44 89 LEU A O 1
ATOM 701 N N . PRO A 1 90 ? -6.364 -3.964 -9.563 1.00 92.69 90 PRO A N 1
ATOM 702 C CA . PRO A 1 90 ? -6.891 -4.035 -10.917 1.00 92.69 90 PRO A CA 1
ATOM 703 C C . PRO A 1 90 ? -6.147 -5.099 -11.721 1.00 92.69 90 PRO A C 1
ATOM 705 O O . PRO A 1 90 ? -4.920 -5.203 -11.638 1.00 92.69 90 PRO A O 1
ATOM 708 N N . LYS A 1 91 ? -6.880 -5.883 -12.517 1.00 92.56 91 LYS A N 1
ATOM 709 C CA . LYS A 1 91 ? -6.285 -6.909 -13.379 1.00 92.56 91 LYS A CA 1
ATOM 710 C C . LYS A 1 91 ? -5.282 -6.255 -14.329 1.00 92.56 91 LYS A C 1
ATOM 712 O O . LYS A 1 91 ? -5.632 -5.353 -15.085 1.00 92.56 91 LYS A O 1
ATOM 717 N N . ARG A 1 92 ? -4.039 -6.737 -14.309 1.0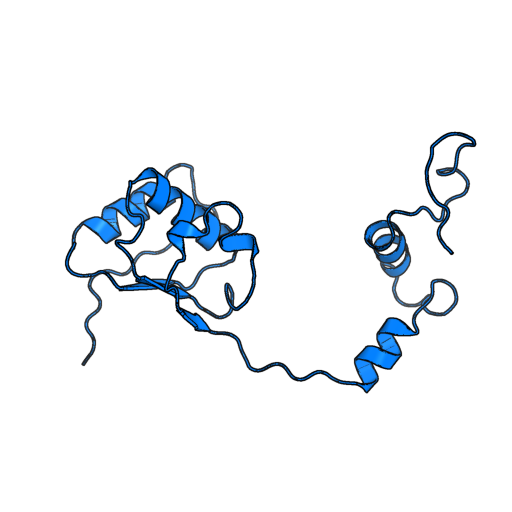0 89.62 92 ARG A N 1
ATOM 718 C CA . ARG A 1 92 ? -2.971 -6.285 -15.209 1.00 89.62 92 ARG A CA 1
ATOM 719 C C . ARG A 1 92 ? -2.695 -7.356 -16.253 1.00 89.62 92 ARG A C 1
ATOM 721 O O . ARG A 1 92 ? -2.712 -8.546 -15.946 1.00 89.62 92 ARG A O 1
ATOM 728 N N . GLN A 1 93 ? -2.420 -6.926 -17.477 1.00 93.69 93 GLN A N 1
ATOM 729 C CA . GLN A 1 93 ? -1.987 -7.792 -18.567 1.00 93.69 93 GLN A CA 1
ATOM 730 C C . GLN A 1 93 ? -0.628 -7.302 -19.067 1.00 93.69 93 GLN A C 1
ATOM 732 O O . GLN A 1 93 ? -0.456 -6.108 -19.301 1.00 93.69 93 GLN A O 1
ATOM 737 N N . SER A 1 94 ? 0.332 -8.218 -19.229 1.00 93.06 94 SER A N 1
ATOM 738 C CA . SER A 1 94 ? 1.601 -7.888 -19.887 1.00 93.06 94 SER A CA 1
ATOM 739 C C . SER A 1 94 ? 1.348 -7.625 -21.370 1.00 93.06 94 SER A C 1
ATOM 741 O O . SER A 1 94 ? 0.662 -8.389 -22.059 1.00 93.06 94 SER A O 1
ATOM 743 N N . ILE A 1 95 ? 1.929 -6.534 -21.860 1.00 96.56 95 ILE A N 1
ATOM 744 C CA . ILE A 1 95 ? 1.930 -6.182 -23.272 1.00 96.56 95 ILE A CA 1
ATOM 745 C C . ILE A 1 95 ? 3.296 -6.588 -23.821 1.00 96.56 95 ILE A C 1
ATOM 747 O O . ILE A 1 95 ? 4.253 -5.823 -23.759 1.00 96.56 95 ILE A O 1
ATOM 751 N N . ARG A 1 96 ? 3.387 -7.786 -24.409 1.00 95.44 96 ARG A N 1
ATOM 752 C CA . ARG A 1 96 ? 4.659 -8.353 -24.909 1.00 95.44 96 ARG A CA 1
ATOM 753 C C . ARG A 1 96 ? 5.436 -7.412 -25.841 1.00 95.44 96 ARG A C 1
ATOM 755 O O . ARG A 1 96 ? 6.664 -7.426 -25.855 1.00 95.44 96 ARG A O 1
ATOM 762 N N . GLY A 1 97 ? 4.729 -6.613 -26.645 1.00 97.44 97 GLY A N 1
ATOM 763 C CA . GLY A 1 97 ? 5.344 -5.615 -27.525 1.00 97.44 97 GLY A CA 1
ATOM 764 C C . GLY A 1 97 ? 6.013 -4.473 -26.757 1.00 97.44 97 GLY A C 1
ATOM 765 O O . GLY A 1 97 ? 7.096 -4.038 -27.141 1.00 97.44 97 GLY A O 1
ATOM 766 N N . PHE A 1 98 ? 5.408 -4.041 -25.647 1.00 96.06 98 PHE A N 1
ATOM 767 C CA . PHE A 1 98 ? 5.996 -3.052 -24.751 1.00 96.06 98 PHE A CA 1
ATOM 768 C C . PHE A 1 98 ? 7.238 -3.614 -24.063 1.00 96.06 98 PHE A C 1
ATOM 770 O O . PHE A 1 98 ? 8.272 -2.957 -24.083 1.00 96.06 98 PHE A O 1
ATOM 777 N N . ASP A 1 99 ? 7.176 -4.849 -23.560 1.00 96.12 99 ASP A N 1
ATOM 778 C CA . ASP A 1 99 ? 8.323 -5.498 -22.915 1.00 96.12 99 ASP A CA 1
ATOM 779 C C . ASP A 1 99 ? 9.514 -5.587 -23.882 1.00 96.12 99 ASP A C 1
ATOM 781 O O . ASP A 1 99 ? 10.623 -5.166 -23.558 1.00 96.12 99 ASP A O 1
ATOM 785 N N . ARG A 1 100 ? 9.271 -6.031 -25.125 1.00 96.88 100 ARG A N 1
ATOM 786 C CA . ARG A 1 100 ? 10.301 -6.066 -26.175 1.00 96.88 100 ARG A CA 1
ATOM 787 C C . ARG A 1 100 ? 10.869 -4.677 -26.467 1.00 96.88 100 ARG A C 1
ATOM 789 O O . ARG A 1 100 ? 12.083 -4.533 -26.568 1.00 96.88 100 ARG A O 1
ATOM 796 N N . PHE A 1 101 ? 10.008 -3.670 -26.621 1.00 94.94 101 PHE A N 1
ATOM 797 C CA . PHE A 1 101 ? 10.431 -2.298 -26.897 1.00 94.94 101 PHE A CA 1
ATOM 798 C C . PHE A 1 101 ? 11.275 -1.717 -25.759 1.00 94.94 101 PHE A C 1
ATOM 800 O O . PHE A 1 101 ? 12.312 -1.111 -26.031 1.00 94.94 101 PHE A O 1
ATOM 807 N N . PHE A 1 102 ? 10.823 -1.884 -24.514 1.00 94.31 102 PHE A N 1
ATOM 808 C CA . PHE A 1 102 ? 11.432 -1.291 -23.329 1.00 94.31 102 PHE A CA 1
ATOM 809 C C . PHE A 1 102 ? 12.779 -1.949 -23.014 1.00 94.31 102 PHE A C 1
ATOM 811 O O . PHE A 1 102 ? 13.763 -1.244 -22.815 1.00 94.31 102 PHE A O 1
ATOM 818 N N . ILE A 1 103 ? 12.855 -3.284 -23.072 1.00 93.56 103 ILE A N 1
ATOM 819 C CA . ILE A 1 103 ? 14.091 -4.044 -22.821 1.00 93.56 103 ILE A CA 1
ATOM 820 C C . ILE A 1 103 ? 15.132 -3.812 -23.927 1.00 93.56 103 ILE A C 1
ATOM 822 O O . ILE A 1 103 ? 16.327 -3.838 -23.657 1.00 93.56 103 ILE A O 1
ATOM 826 N N . SER A 1 104 ? 14.714 -3.541 -25.170 1.00 95.06 104 SER A N 1
ATOM 827 C CA . SER A 1 104 ? 15.655 -3.257 -26.262 1.00 95.06 104 SER A CA 1
ATOM 828 C C . SER A 1 104 ? 16.249 -1.840 -26.221 1.00 95.06 104 SER A C 1
ATOM 830 O O . SER A 1 104 ? 16.995 -1.479 -27.138 1.00 95.06 104 SER A O 1
ATOM 832 N N . ARG A 1 105 ? 15.850 -0.982 -25.269 1.00 94.25 105 ARG A N 1
ATOM 833 C CA . ARG A 1 105 ? 16.380 0.383 -25.177 1.00 94.25 105 ARG A CA 1
ATOM 834 C C . ARG A 1 105 ? 17.798 0.356 -24.615 1.00 94.25 105 ARG A C 1
ATOM 836 O O . ARG A 1 105 ? 18.050 -0.266 -23.592 1.00 94.25 105 ARG A O 1
ATOM 843 N N . THR A 1 106 ? 18.690 1.091 -25.261 1.00 92.25 106 THR A N 1
ATOM 844 C CA . THR A 1 106 ? 20.066 1.325 -24.815 1.00 92.25 106 THR A CA 1
ATOM 845 C C . THR A 1 106 ? 20.353 2.822 -24.818 1.00 92.25 106 THR A C 1
ATOM 847 O O . THR A 1 106 ? 19.577 3.620 -25.359 1.00 92.25 106 THR A O 1
ATOM 850 N N . LEU A 1 107 ? 21.466 3.225 -24.209 1.00 90.62 107 LEU A N 1
ATOM 851 C CA . LEU A 1 107 ? 21.887 4.626 -24.172 1.00 90.62 107 LEU A CA 1
ATOM 852 C C . LEU A 1 107 ? 22.138 5.192 -25.578 1.00 90.62 107 LEU A C 1
ATOM 854 O O . LEU A 1 107 ? 21.895 6.373 -25.825 1.00 90.62 107 LEU A O 1
ATOM 858 N N . GLU A 1 108 ? 22.561 4.353 -26.525 1.00 90.25 108 GLU A N 1
ATOM 859 C CA . GLU A 1 108 ? 22.802 4.745 -27.915 1.00 90.25 108 GLU A CA 1
ATOM 860 C C . GLU A 1 108 ? 21.496 5.004 -28.669 1.00 90.25 108 GLU A C 1
ATOM 862 O O . GLU A 1 108 ? 21.417 5.948 -29.462 1.00 90.25 108 GLU A O 1
ATOM 867 N N . ASN A 1 109 ? 20.478 4.169 -28.430 1.00 93.38 109 ASN A N 1
ATOM 868 C CA . ASN A 1 109 ? 19.266 4.113 -29.249 1.00 93.38 109 ASN A CA 1
ATOM 869 C C . ASN A 1 109 ? 18.049 4.839 -28.643 1.00 93.38 109 ASN A C 1
ATOM 871 O O . ASN A 1 109 ? 16.986 4.873 -29.269 1.00 93.38 109 ASN A O 1
ATOM 875 N N . ASN A 1 110 ? 18.187 5.436 -27.453 1.00 92.69 110 ASN A N 1
ATOM 876 C CA . ASN A 1 110 ? 17.099 6.114 -26.745 1.00 92.69 110 ASN A CA 1
ATOM 877 C C . ASN A 1 110 ? 17.407 7.583 -26.401 1.00 92.69 110 ASN A C 1
ATOM 879 O O . ASN A 1 110 ? 17.261 8.023 -25.264 1.00 92.69 110 ASN A O 1
ATOM 883 N N . ARG A 1 111 ? 17.796 8.377 -27.405 1.00 89.62 111 ARG A N 1
ATOM 884 C CA . ARG A 1 111 ? 18.140 9.803 -27.218 1.00 89.62 111 ARG A CA 1
ATOM 885 C C . ARG A 1 111 ? 16.942 10.730 -26.978 1.00 89.62 111 ARG A C 1
ATOM 887 O O . ARG A 1 111 ? 17.130 11.872 -26.579 1.00 89.62 111 ARG A O 1
ATOM 894 N N . ARG A 1 112 ? 15.715 10.265 -27.240 1.00 95.06 112 ARG A N 1
ATOM 895 C CA . ARG A 1 112 ? 14.488 11.069 -27.085 1.00 95.06 112 ARG A CA 1
ATOM 896 C C . ARG A 1 112 ? 14.114 11.285 -25.618 1.00 95.06 112 ARG A C 1
ATOM 898 O O . ARG A 1 112 ? 13.534 12.314 -25.287 1.00 95.06 112 ARG A O 1
ATOM 905 N N . ASN A 1 113 ? 14.388 10.306 -24.759 1.00 93.88 113 ASN A N 1
ATOM 906 C CA . ASN A 1 113 ? 14.059 10.392 -23.344 1.00 93.88 113 ASN A CA 1
ATOM 907 C C . ASN A 1 113 ? 15.244 10.988 -22.574 1.00 93.88 113 ASN A C 1
ATOM 909 O O . ASN A 1 113 ? 16.231 10.305 -22.310 1.00 93.88 113 ASN A O 1
ATOM 913 N N . ILE A 1 114 ? 15.113 12.256 -22.189 1.00 94.44 114 ILE A N 1
ATOM 914 C CA . ILE A 1 114 ? 16.160 13.005 -21.485 1.00 94.44 114 ILE A CA 1
ATOM 915 C C . ILE A 1 114 ? 16.486 12.437 -20.094 1.00 94.44 114 ILE A C 1
ATOM 917 O O . ILE A 1 114 ? 17.599 12.622 -19.613 1.00 94.44 114 ILE A O 1
ATOM 921 N N . TRP A 1 115 ? 15.563 11.691 -19.480 1.00 95.69 115 TRP A N 1
ATOM 922 C CA . TRP A 1 115 ? 15.763 11.041 -18.179 1.00 95.69 115 TRP A CA 1
ATOM 923 C C . TRP A 1 115 ? 16.376 9.644 -18.295 1.00 95.69 115 TRP A C 1
ATOM 925 O O . TRP A 1 115 ? 16.679 9.018 -17.283 1.00 95.69 115 TRP A O 1
ATOM 935 N N . PHE A 1 116 ? 16.563 9.117 -19.511 1.00 95.06 116 PHE A N 1
ATOM 936 C CA . PHE A 1 116 ? 17.007 7.734 -19.686 1.00 95.06 116 PHE A CA 1
ATOM 937 C C . PHE A 1 116 ? 18.434 7.503 -19.179 1.00 95.06 116 PHE A C 1
ATOM 939 O O . PHE A 1 116 ? 18.711 6.452 -18.611 1.00 95.06 116 PHE A O 1
ATOM 946 N N . ALA A 1 117 ? 19.315 8.495 -19.330 1.00 92.38 117 ALA A N 1
ATOM 947 C CA . ALA A 1 117 ? 20.677 8.438 -18.805 1.00 92.38 117 ALA A CA 1
ATOM 948 C C . ALA A 1 117 ? 20.693 8.350 -17.269 1.00 92.38 117 ALA A C 1
ATOM 950 O O . ALA A 1 117 ? 21.3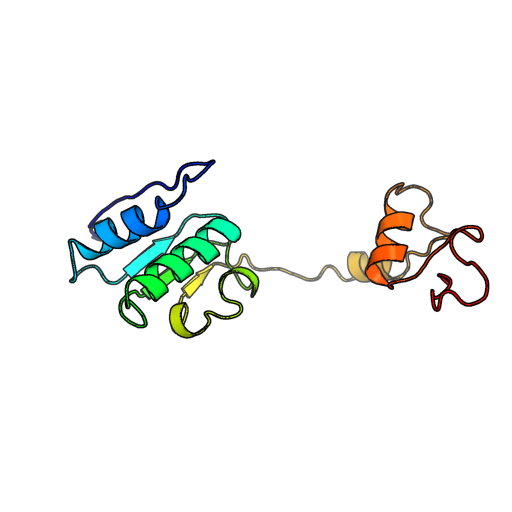69 7.491 -16.709 1.00 92.38 117 ALA A O 1
ATOM 951 N N . GLU A 1 118 ? 19.902 9.193 -16.598 1.00 92.88 118 GLU A N 1
ATOM 952 C CA . GLU A 1 118 ? 19.755 9.185 -15.138 1.00 92.88 118 GLU A CA 1
ATOM 953 C C . GLU A 1 118 ? 19.150 7.865 -14.644 1.00 92.88 118 GLU A C 1
ATOM 955 O O . GLU A 1 118 ? 19.674 7.237 -13.723 1.00 92.88 118 GLU A O 1
ATOM 960 N N . PHE A 1 119 ? 18.084 7.402 -15.301 1.00 93.88 119 PHE A N 1
ATOM 961 C CA . PHE A 1 119 ? 17.477 6.104 -15.025 1.00 93.88 119 PHE A CA 1
ATOM 962 C C . PHE A 1 119 ? 18.497 4.962 -15.144 1.00 93.88 119 PHE A C 1
ATOM 964 O O . PHE A 1 119 ? 18.554 4.114 -14.257 1.00 93.88 119 PHE A O 1
ATOM 971 N N . TRP A 1 120 ? 19.314 4.944 -16.203 1.00 93.31 120 TRP A N 1
ATOM 972 C CA . TRP A 1 120 ? 20.309 3.894 -16.434 1.00 93.31 120 TRP A CA 1
ATOM 973 C C . TRP A 1 120 ? 21.369 3.862 -15.329 1.00 93.31 120 TRP A C 1
ATOM 975 O O . TRP A 1 120 ? 21.650 2.801 -14.774 1.00 93.31 120 TRP A O 1
ATOM 985 N N . GLU A 1 121 ? 21.911 5.026 -14.956 1.00 92.56 121 GLU A N 1
ATOM 986 C CA . GLU A 1 121 ? 22.875 5.135 -13.855 1.00 92.56 121 GLU A CA 1
ATOM 987 C C . GLU A 1 121 ? 22.297 4.616 -12.531 1.00 92.56 121 GLU A C 1
ATOM 989 O O . GLU A 1 121 ? 22.960 3.849 -11.830 1.00 92.56 121 GLU A O 1
ATOM 994 N N . ASN A 1 122 ? 21.057 4.997 -12.204 1.00 92.56 122 ASN A N 1
ATOM 995 C CA . ASN A 1 122 ? 20.393 4.597 -10.963 1.00 92.56 122 ASN A CA 1
ATOM 996 C C . ASN A 1 122 ? 20.036 3.104 -10.952 1.00 92.56 122 ASN A C 1
ATOM 998 O O . ASN A 1 122 ? 20.284 2.419 -9.962 1.00 92.56 122 ASN A O 1
ATOM 1002 N N . ASN A 1 123 ? 19.488 2.585 -12.052 1.00 92.69 123 ASN A N 1
ATOM 1003 C CA . ASN A 1 123 ? 19.024 1.202 -12.145 1.00 92.69 123 ASN A CA 1
ATOM 1004 C C . ASN A 1 123 ? 20.181 0.191 -12.136 1.00 92.69 123 ASN A C 1
ATOM 1006 O O . ASN A 1 123 ? 20.067 -0.872 -11.532 1.00 92.69 123 ASN A O 1
ATOM 1010 N N . PHE A 1 124 ? 21.299 0.518 -12.791 1.00 91.88 124 PHE A N 1
ATOM 1011 C CA . PHE A 1 124 ? 22.467 -0.366 -12.883 1.00 91.88 124 PHE A CA 1
ATOM 1012 C C . PHE A 1 124 ? 23.586 -0.010 -11.893 1.00 91.88 124 PHE A C 1
ATOM 1014 O O . PHE A 1 124 ? 24.642 -0.647 -11.915 1.00 91.88 124 PHE A O 1
ATOM 1021 N N . ALA A 1 125 ? 23.367 0.989 -11.029 1.00 90.81 125 ALA A N 1
ATOM 1022 C CA . ALA A 1 125 ? 24.350 1.504 -10.076 1.00 90.81 125 ALA A CA 1
ATOM 1023 C C . ALA A 1 125 ? 25.720 1.785 -10.737 1.00 90.81 125 ALA A C 1
ATOM 1025 O O . ALA A 1 125 ? 26.774 1.348 -10.266 1.00 90.81 125 ALA A O 1
ATOM 1026 N N . CYS A 1 126 ? 25.695 2.494 -11.869 1.00 90.31 126 CYS A N 1
ATOM 1027 C CA . CYS A 1 126 ? 26.862 2.808 -12.698 1.00 90.31 126 CYS A CA 1
ATOM 1028 C C . CYS A 1 126 ? 26.926 4.306 -13.031 1.00 90.31 126 CYS A C 1
ATOM 1030 O O . CYS A 1 126 ? 25.977 5.042 -12.773 1.00 90.31 126 CYS A O 1
ATOM 1032 N N . LYS A 1 127 ? 28.048 4.772 -13.600 1.00 89.25 127 LYS A N 1
ATOM 1033 C CA . LYS A 1 127 ? 28.204 6.158 -14.082 1.00 89.25 127 LYS A CA 1
ATOM 1034 C C . LYS A 1 127 ? 28.628 6.251 -15.549 1.00 89.25 127 LYS A C 1
ATOM 1036 O O . LYS A 1 127 ? 29.461 5.472 -16.016 1.00 89.25 127 LYS A O 1
ATOM 1041 N N . LEU A 1 128 ? 28.076 7.239 -16.256 1.00 85.06 128 LEU A N 1
ATOM 1042 C CA . LEU A 1 128 ? 28.341 7.573 -17.661 1.00 85.06 128 LEU A CA 1
ATOM 1043 C C . LEU A 1 128 ? 29.505 8.561 -17.816 1.00 85.06 128 LEU A C 1
ATOM 1045 O O . LEU A 1 128 ? 30.297 8.458 -18.754 1.00 85.06 128 LEU A O 1
ATOM 1049 N N . SER A 1 129 ? 29.634 9.516 -16.889 1.00 79.25 129 SER A N 1
ATOM 1050 C CA . SER A 1 129 ? 30.656 10.568 -16.956 1.00 79.25 129 SER A CA 1
ATOM 1051 C C . SER A 1 129 ? 32.052 10.062 -16.580 1.00 79.25 129 SER A C 1
ATOM 1053 O O . SER A 1 129 ? 32.280 9.590 -15.464 1.00 79.25 129 SER A O 1
ATOM 1055 N N . ARG A 1 130 ? 33.039 10.269 -17.467 1.00 62.12 130 ARG A N 1
ATOM 1056 C CA . ARG A 1 130 ? 34.463 9.986 -17.186 1.00 62.12 130 ARG A CA 1
ATOM 1057 C C . ARG A 1 130 ? 35.022 10.828 -16.033 1.00 62.12 130 ARG A C 1
ATOM 1059 O O . ARG A 1 130 ? 35.943 10.374 -15.368 1.00 62.12 130 ARG A O 1
ATOM 1066 N N . HIS A 1 131 ? 34.463 12.013 -15.773 1.00 61.09 131 HIS A N 1
ATOM 1067 C CA . HIS A 1 131 ? 34.883 12.864 -14.652 1.00 61.09 131 HIS A CA 1
ATOM 1068 C C . HIS A 1 131 ? 34.418 12.318 -13.292 1.00 61.09 131 HIS A C 1
ATOM 1070 O O . HIS A 1 131 ? 35.092 12.538 -12.288 1.00 61.09 131 HIS A O 1
ATOM 1076 N N . ALA A 1 132 ? 33.306 11.573 -13.267 1.00 58.34 132 ALA A N 1
ATOM 1077 C CA . ALA A 1 132 ? 32.833 10.854 -12.081 1.00 58.34 132 ALA A CA 1
ATOM 1078 C C . ALA A 1 132 ? 33.623 9.551 -11.842 1.00 58.34 132 ALA A C 1
ATOM 1080 O O . ALA A 1 132 ? 33.812 9.130 -10.704 1.00 58.34 132 ALA A O 1
ATOM 1081 N N . LEU A 1 133 ? 34.149 8.943 -12.910 1.00 62.09 133 LEU A N 1
ATOM 1082 C CA . LEU A 1 133 ? 35.034 7.775 -12.881 1.00 62.09 133 LEU A CA 1
ATOM 1083 C C . LEU A 1 133 ? 36.491 8.180 -12.584 1.00 62.09 133 LEU A C 1
ATOM 1085 O O . LEU A 1 133 ? 37.391 7.984 -13.403 1.00 62.09 133 LEU A O 1
ATOM 1089 N N . LYS A 1 134 ? 36.765 8.739 -11.398 1.00 60.88 134 LYS A N 1
ATOM 1090 C CA . LYS A 1 134 ? 38.158 8.851 -10.929 1.00 60.88 134 LYS A CA 1
ATOM 1091 C C . LYS A 1 134 ? 38.735 7.443 -10.726 1.00 60.88 134 LYS A C 1
ATOM 1093 O O . LYS A 1 134 ? 38.085 6.579 -10.127 1.00 60.88 134 LYS A O 1
ATOM 1098 N N . LYS A 1 135 ? 39.951 7.211 -11.235 1.00 54.28 135 LYS A N 1
ATOM 1099 C CA . LYS A 1 135 ? 40.696 5.945 -11.102 1.00 54.28 135 LYS A CA 1
ATOM 1100 C C . LYS A 1 135 ? 40.827 5.609 -9.605 1.00 54.28 135 LYS A C 1
ATOM 1102 O O . LYS A 1 135 ? 41.388 6.406 -8.864 1.00 54.28 135 LYS A O 1
ATOM 1107 N N . GLY A 1 136 ? 40.269 4.475 -9.170 1.00 59.59 136 GLY A N 1
ATOM 1108 C CA . GLY A 1 136 ? 40.274 4.036 -7.762 1.00 59.59 136 GLY A CA 1
ATOM 1109 C C . GLY A 1 136 ? 38.977 4.268 -6.970 1.00 59.59 136 GLY A C 1
ATOM 1110 O O . GLY A 1 136 ? 38.917 3.891 -5.809 1.00 59.59 136 GLY A O 1
ATOM 1111 N N . SER A 1 137 ? 37.926 4.835 -7.574 1.00 64.31 137 SER A N 1
ATOM 1112 C CA . SER A 1 137 ? 36.655 5.131 -6.879 1.00 64.31 137 SER A CA 1
ATOM 1113 C C . SER A 1 137 ? 35.714 3.928 -6.679 1.00 64.31 137 SER A C 1
ATOM 1115 O O . SER A 1 137 ? 34.696 4.058 -6.010 1.00 64.31 137 SER A O 1
ATOM 1117 N N . GLY A 1 138 ? 36.011 2.761 -7.265 1.00 69.25 138 GLY A N 1
ATOM 1118 C CA . GLY A 1 138 ? 35.137 1.578 -7.204 1.00 69.25 138 GLY A CA 1
ATOM 1119 C C . GLY A 1 138 ? 33.836 1.690 -8.017 1.00 69.25 138 GLY A C 1
ATOM 1120 O O . GLY A 1 138 ? 33.067 0.732 -8.066 1.00 69.25 138 GLY A O 1
ATOM 1121 N N . LEU A 1 139 ? 33.587 2.823 -8.689 1.00 73.31 139 LEU A N 1
ATOM 1122 C CA . LEU A 1 139 ? 32.399 3.018 -9.520 1.00 73.31 139 LEU A CA 1
ATOM 1123 C C . LEU A 1 139 ? 32.499 2.263 -10.851 1.00 73.31 139 LEU A C 1
ATOM 1125 O O . LEU A 1 139 ? 33.484 2.373 -11.585 1.00 73.31 139 LEU A O 1
ATOM 1129 N N . LYS A 1 140 ? 31.433 1.528 -11.183 1.00 82.88 140 LYS A N 1
ATOM 1130 C CA . LYS A 1 140 ? 31.289 0.820 -12.458 1.00 82.88 140 LYS A CA 1
ATOM 1131 C C . LYS A 1 140 ? 30.923 1.804 -13.565 1.00 82.88 140 LYS A C 1
ATOM 1133 O O . LYS A 1 140 ? 30.056 2.661 -13.394 1.00 82.88 140 LYS A O 1
ATOM 1138 N N . LYS A 1 141 ? 31.573 1.665 -14.719 1.00 84.38 141 LYS A N 1
ATOM 1139 C CA . LYS A 1 141 ? 31.200 2.402 -15.928 1.00 84.38 141 LYS A CA 1
ATOM 1140 C C . LYS A 1 141 ? 29.933 1.780 -16.512 1.00 84.38 141 LYS A C 1
ATOM 1142 O O . LYS A 1 141 ? 29.864 0.558 -16.610 1.00 84.38 141 LYS A O 1
ATOM 1147 N N . CYS A 1 142 ? 28.962 2.603 -16.899 1.00 84.81 142 CYS A N 1
ATOM 1148 C CA . CYS A 1 142 ? 27.800 2.104 -17.627 1.00 84.81 142 CYS A CA 1
ATOM 1149 C C . CYS A 1 142 ? 28.226 1.596 -19.012 1.00 84.81 142 CYS A C 1
ATOM 1151 O O . CYS A 1 142 ? 28.993 2.268 -19.711 1.00 84.81 142 CYS A O 1
ATOM 1153 N N . THR A 1 143 ? 27.739 0.412 -19.367 1.00 73.12 143 THR A N 1
ATOM 1154 C CA . THR A 1 143 ? 27.798 -0.166 -20.715 1.00 73.12 143 THR A CA 1
ATOM 1155 C C . THR A 1 143 ? 26.455 -0.050 -21.396 1.00 73.12 143 THR A C 1
ATOM 1157 O O . THR A 1 143 ? 25.439 -0.071 -20.657 1.00 73.12 143 THR A O 1
#